Protein AF-A0A959YYT6-F1 (afdb_monomer)

Foldseek 3Di:
DDPPDDDDDAKDKDKDDDDDPDAFDALVNVLVVCVVLLADDPVCSVVVVVVCCVVQQKDFDWDWFDKDWIWMWMAHPNDIDIDIDIDTPDTDHRGIDGDPVNVVVVVVCCVPPVCVPDSNNNSVVSD

pLDDT: mean 93.35, std 5.44, range [60.88, 98.12]

Secondary structure (DSSP, 8-state):
--TT------EEEEE-----PPPPPPHHHHHHHHHHTT-S-TTTHHHHHHHHHHTTSEEEEEE--EEEEEEEEEEETTEEEEEEEEEEES-EEEEEEE-HHHHHHHHHHHHH-TTTS-HHHHHHHT-

Mean predicted aligned error: 5.94 Å

Solvent-accessible surface area (backbone atoms only — not comparable to full-atom values): 7625 Å² total; per-residue (Å²): 140,60,94,91,63,89,78,81,85,69,69,48,78,49,71,64,81,76,91,74,78,82,79,70,40,33,70,69,57,44,47,52,50,30,55,78,58,47,41,73,46,94,84,41,48,63,58,50,58,50,48,41,37,75,71,52,29,30,46,78,44,66,42,80,45,45,81,41,79,38,47,36,37,39,38,46,91,90,46,80,47,79,47,82,47,75,45,79,42,80,59,41,75,63,24,55,41,75,30,74,66,27,49,55,54,49,53,52,42,52,74,77,38,47,76,73,72,29,63,68,54,48,19,61,74,70,109

Structure (mmCIF, N/CA/C/O backbone):
data_AF-A0A959YYT6-F1
#
_entry.id   AF-A0A959YYT6-F1
#
loop_
_atom_site.group_PDB
_atom_site.id
_atom_site.type_symbol
_atom_site.label_atom_id
_atom_site.label_alt_id
_atom_site.label_comp_id
_atom_site.label_asym_id
_atom_site.label_entity_id
_atom_site.label_seq_id
_atom_site.pdbx_PDB_ins_code
_atom_site.Cartn_x
_atom_site.Cartn_y
_atom_site.Cartn_z
_atom_site.occupancy
_atom_site.B_iso_or_equiv
_atom_site.auth_seq_id
_atom_site.auth_comp_id
_atom_site.auth_asym_id
_atom_site.auth_atom_id
_atom_site.pdbx_PDB_model_num
ATOM 1 N N . MET A 1 1 ? -5.627 -18.474 41.343 1.00 60.88 1 MET A N 1
ATOM 2 C CA . MET A 1 1 ? -6.441 -19.311 40.433 1.00 60.88 1 MET A CA 1
ATOM 3 C C . MET A 1 1 ? -5.956 -20.741 40.575 1.00 60.88 1 MET A C 1
ATOM 5 O O . MET A 1 1 ? -4.753 -20.947 40.490 1.00 60.88 1 MET A O 1
ATOM 9 N N . LYS A 1 2 ? -6.841 -21.691 40.887 1.00 76.69 2 LYS A N 1
ATOM 10 C CA . LYS A 1 2 ? -6.506 -23.118 41.006 1.00 76.69 2 LYS A CA 1
ATOM 11 C C . LYS A 1 2 ? -7.230 -23.843 39.876 1.00 76.69 2 LYS A C 1
ATOM 13 O O . LYS A 1 2 ? -8.380 -23.508 39.593 1.00 76.69 2 LYS A O 1
ATOM 18 N N . GLU A 1 3 ? -6.551 -24.769 39.217 1.00 79.19 3 GLU A N 1
ATOM 19 C CA . GLU A 1 3 ? -7.138 -25.558 38.135 1.00 79.19 3 GLU A CA 1
ATOM 20 C C . GLU A 1 3 ? -8.421 -26.255 38.629 1.00 79.19 3 GLU A C 1
ATOM 22 O O . GLU A 1 3 ? -8.457 -26.775 39.746 1.00 79.19 3 GLU A O 1
ATOM 27 N N . GLY A 1 4 ? -9.507 -26.163 37.852 1.00 86.44 4 GLY A N 1
ATOM 28 C CA . GLY A 1 4 ? -10.836 -26.675 38.227 1.00 86.44 4 GLY A CA 1
ATOM 29 C C . GLY A 1 4 ? -11.710 -25.752 39.096 1.00 86.44 4 GLY A C 1
ATOM 30 O O . GLY A 1 4 ? -12.824 -26.133 39.458 1.00 86.44 4 GLY A O 1
ATOM 31 N N . GLY A 1 5 ? -11.259 -24.540 39.436 1.00 87.25 5 GLY A N 1
ATOM 32 C CA . GLY A 1 5 ? -12.083 -23.558 40.152 1.00 87.25 5 GLY A CA 1
ATOM 33 C C . GLY A 1 5 ? -13.228 -22.998 39.295 1.00 87.25 5 GLY A C 1
ATOM 34 O O . GLY A 1 5 ? -13.020 -22.631 38.141 1.00 87.25 5 GLY A O 1
ATOM 35 N N . ARG A 1 6 ? -14.440 -22.890 39.863 1.00 84.19 6 ARG A N 1
ATOM 36 C CA . ARG A 1 6 ? -15.577 -22.224 39.200 1.00 84.19 6 ARG A CA 1
ATOM 37 C C . ARG A 1 6 ? -15.344 -20.715 39.140 1.00 84.19 6 ARG A C 1
ATOM 39 O O . ARG A 1 6 ? -15.007 -20.107 40.153 1.00 84.19 6 ARG A O 1
ATOM 46 N N . LEU A 1 7 ? -15.581 -20.124 37.973 1.00 86.75 7 LEU A N 1
ATOM 47 C CA . LEU A 1 7 ? -15.533 -18.681 37.757 1.00 86.75 7 LEU A CA 1
ATOM 48 C C . LEU A 1 7 ? -16.946 -18.160 37.519 1.00 86.75 7 LEU A C 1
ATOM 50 O O . LEU A 1 7 ? -17.690 -18.718 36.714 1.00 86.75 7 LEU A O 1
ATOM 54 N N . ALA A 1 8 ? -17.306 -17.098 38.233 1.00 86.62 8 ALA A N 1
ATOM 55 C CA . ALA A 1 8 ? -18.514 -16.345 37.941 1.00 86.62 8 ALA A CA 1
ATOM 56 C C . ALA A 1 8 ? -18.224 -15.401 36.771 1.00 86.62 8 ALA A C 1
ATOM 58 O O . ALA A 1 8 ? -17.241 -14.660 36.807 1.00 86.62 8 ALA A O 1
ATOM 59 N N . LEU A 1 9 ? -19.073 -15.438 35.745 1.00 86.38 9 LEU A N 1
ATOM 60 C CA . LEU A 1 9 ? -19.026 -14.460 34.667 1.00 86.38 9 LEU A CA 1
ATOM 61 C C . LEU A 1 9 ? -19.436 -13.096 35.234 1.00 86.38 9 LEU A C 1
ATOM 63 O O . LEU A 1 9 ? -20.543 -12.970 35.753 1.00 86.38 9 LEU A O 1
ATOM 67 N N . GLN A 1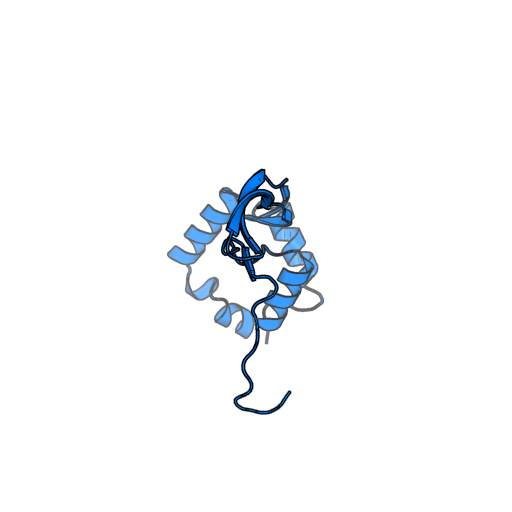 10 ? -18.540 -12.112 35.163 1.00 88.25 10 GLN A N 1
ATOM 68 C CA . GLN A 1 10 ? -18.845 -10.734 35.558 1.0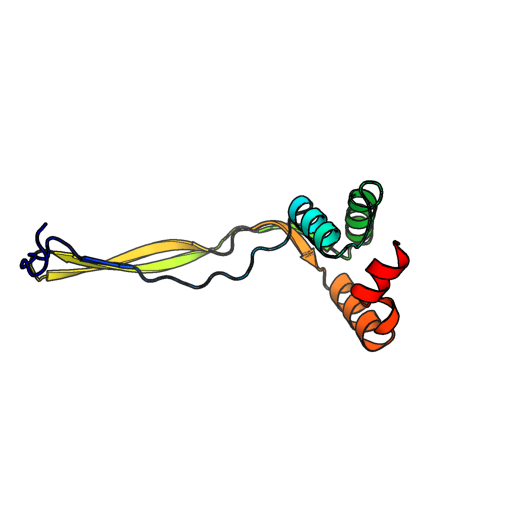0 88.25 10 GLN A CA 1
ATOM 69 C C . GLN A 1 10 ? -19.469 -9.987 34.383 1.00 88.25 10 GLN A C 1
ATOM 71 O O . GLN A 1 10 ? -20.621 -9.575 34.462 1.00 88.25 10 GLN A O 1
ATOM 76 N N . ASP A 1 11 ? -18.747 -9.922 33.270 1.00 89.12 11 ASP A N 1
ATOM 77 C CA . ASP A 1 11 ? -19.197 -9.327 32.021 1.00 89.12 11 ASP A CA 1
ATOM 78 C C . ASP A 1 11 ? -18.762 -10.183 30.824 1.00 89.12 11 ASP A C 1
ATOM 80 O O . ASP A 1 11 ? -17.806 -10.963 30.887 1.00 89.12 11 ASP A O 1
ATOM 84 N N . MET A 1 12 ? -19.489 -10.056 29.718 1.00 93.44 12 MET A N 1
ATOM 85 C CA . MET A 1 12 ? -19.073 -10.585 28.423 1.00 93.44 12 MET A CA 1
ATOM 86 C C . MET A 1 12 ? -19.419 -9.576 27.340 1.00 93.44 12 MET A C 1
ATOM 88 O O . MET A 1 12 ? -20.531 -9.053 27.292 1.00 93.44 12 MET A O 1
ATOM 92 N N . THR A 1 13 ? -18.468 -9.336 26.441 1.00 95.31 13 THR A N 1
ATOM 93 C CA . THR A 1 13 ? -18.668 -8.476 25.276 1.00 95.31 13 THR A CA 1
ATOM 94 C C . THR A 1 13 ? -18.411 -9.272 24.005 1.00 95.31 13 THR A C 1
ATOM 96 O O . THR A 1 13 ? -17.347 -9.870 23.847 1.00 95.31 13 THR A O 1
ATOM 99 N N . ALA A 1 14 ? -19.373 -9.261 23.086 1.00 95.81 14 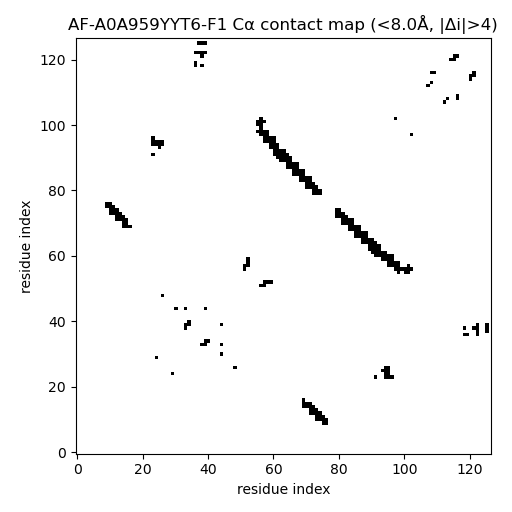ALA A N 1
ATOM 100 C CA . ALA A 1 14 ? -19.211 -9.785 21.737 1.00 95.81 14 ALA A CA 1
ATOM 101 C C . ALA A 1 14 ? -19.262 -8.627 20.737 1.00 95.81 14 ALA A C 1
ATOM 103 O O . ALA A 1 14 ? -20.251 -7.900 20.655 1.00 95.81 14 ALA A O 1
ATOM 104 N N . THR A 1 15 ? -18.183 -8.448 19.980 1.00 96.31 15 THR A N 1
ATOM 105 C CA . THR A 1 15 ? -18.039 -7.370 18.996 1.00 96.31 15 THR A CA 1
ATOM 106 C C . THR A 1 15 ? -18.033 -7.962 17.597 1.00 96.31 15 THR A C 1
ATOM 108 O O . THR A 1 15 ? -17.213 -8.829 17.298 1.00 96.31 15 THR A O 1
ATOM 111 N N . GLU A 1 16 ? -18.917 -7.475 16.732 1.00 96.94 16 GLU A N 1
ATOM 112 C CA . GLU A 1 16 ? -18.869 -7.772 15.303 1.00 96.94 16 GLU A CA 1
ATOM 113 C C . GLU A 1 16 ? -17.573 -7.217 14.700 1.00 96.94 16 GLU A C 1
ATOM 115 O O . GLU A 1 16 ? -17.184 -6.073 14.950 1.00 96.94 16 GLU A O 1
ATOM 120 N N . ARG A 1 17 ? -16.878 -8.046 13.922 1.00 94.88 17 ARG A N 1
ATOM 121 C CA . ARG A 1 17 ? -15.630 -7.690 13.247 1.00 94.88 17 ARG A CA 1
ATOM 122 C C . ARG A 1 17 ? -15.751 -8.020 11.770 1.00 94.88 17 ARG A C 1
ATOM 124 O O . ARG A 1 17 ? -16.369 -9.015 11.403 1.00 94.88 17 ARG A O 1
ATOM 131 N N . PHE A 1 18 ? -15.122 -7.194 10.945 1.00 93.88 18 PHE A N 1
ATOM 132 C CA . PHE A 1 18 ? -15.028 -7.402 9.509 1.00 93.88 18 PHE A CA 1
ATOM 133 C C . PHE A 1 18 ? -13.585 -7.681 9.115 1.00 93.88 18 PHE A C 1
ATOM 135 O O . PHE A 1 18 ? -12.661 -7.038 9.625 1.00 93.88 18 PHE A O 1
ATOM 142 N N . ASP A 1 19 ? -13.409 -8.605 8.175 1.00 92.75 19 ASP A N 1
ATOM 143 C CA . ASP A 1 19 ? -12.113 -8.840 7.558 1.00 92.75 19 ASP A CA 1
ATOM 144 C C . ASP A 1 19 ? -11.662 -7.602 6.790 1.00 92.75 19 ASP A C 1
ATOM 146 O O . ASP A 1 19 ? -12.459 -6.883 6.176 1.00 92.75 19 ASP A O 1
ATOM 150 N N . ARG A 1 20 ? -10.356 -7.348 6.837 1.00 87.50 20 ARG A N 1
ATOM 151 C CA . ARG A 1 20 ? -9.731 -6.228 6.140 1.00 87.50 20 ARG A CA 1
ATOM 152 C C . ARG A 1 20 ? -8.847 -6.779 5.028 1.00 87.50 20 ARG A C 1
ATOM 154 O O . ARG A 1 20 ? -8.071 -7.699 5.290 1.00 87.50 20 ARG A O 1
ATOM 161 N N . PRO A 1 21 ? -8.936 -6.235 3.802 1.00 89.62 21 PRO A N 1
ATOM 162 C CA . PRO A 1 21 ? -8.030 -6.632 2.737 1.00 89.62 21 PRO A CA 1
ATOM 163 C C . PRO A 1 21 ? -6.590 -6.266 3.106 1.00 89.62 21 PRO A C 1
ATOM 165 O O . PRO A 1 21 ? -6.343 -5.401 3.953 1.00 89.62 21 PRO A O 1
ATOM 168 N N . SER A 1 22 ? -5.627 -6.904 2.440 1.00 92.12 22 SER A N 1
ATOM 169 C CA . SER A 1 22 ? -4.226 -6.514 2.573 1.00 92.12 22 SER A CA 1
ATOM 170 C C . SER A 1 22 ? -4.056 -5.028 2.233 1.00 92.12 22 SER A C 1
ATOM 172 O O . SER A 1 22 ? -4.633 -4.553 1.250 1.00 92.12 22 SER A O 1
ATOM 174 N N . PRO A 1 23 ? -3.279 -4.280 3.033 1.00 92.12 23 PRO A N 1
ATOM 175 C CA . PRO A 1 23 ? -3.122 -2.850 2.830 1.00 92.12 23 PRO A CA 1
ATOM 176 C C . PRO A 1 23 ? -2.435 -2.576 1.495 1.00 92.12 23 PRO A C 1
ATOM 178 O O . PRO A 1 23 ? -1.492 -3.274 1.111 1.00 92.12 23 PRO A O 1
ATOM 181 N N . ARG A 1 24 ? -2.852 -1.507 0.814 1.00 95.75 24 ARG A N 1
ATOM 182 C CA . ARG A 1 24 ? -2.155 -1.055 -0.394 1.00 95.75 24 ARG A CA 1
ATOM 183 C C . ARG A 1 24 ? -0.732 -0.606 -0.085 1.00 95.75 24 ARG A C 1
ATOM 185 O O . ARG A 1 24 ? -0.416 -0.160 1.029 1.00 95.75 24 ARG A O 1
ATOM 192 N N . PHE A 1 25 ? 0.113 -0.659 -1.109 1.00 97.50 25 PHE A N 1
ATOM 193 C CA . PHE A 1 25 ? 1.495 -0.225 -1.004 1.00 97.50 25 PHE A CA 1
ATOM 194 C C . PHE A 1 25 ? 1.600 1.294 -0.806 1.00 97.50 25 PHE A C 1
ATOM 196 O O . PHE A 1 25 ? 0.987 2.084 -1.520 1.00 97.50 25 PHE A O 1
ATOM 203 N N . THR A 1 26 ? 2.408 1.711 0.164 1.00 97.00 26 THR A N 1
ATOM 204 C CA . THR A 1 26 ? 3.158 2.974 0.105 1.00 97.00 26 THR A CA 1
ATOM 205 C C . THR A 1 26 ? 4.426 2.770 -0.723 1.00 97.00 26 THR A C 1
ATOM 207 O O . THR A 1 26 ? 4.840 1.629 -0.941 1.00 97.00 26 THR A O 1
ATOM 210 N N . GLU A 1 27 ? 5.101 3.858 -1.098 1.00 95.88 27 GLU A N 1
ATOM 211 C CA . GLU A 1 27 ? 6.429 3.776 -1.723 1.00 95.88 27 GLU A CA 1
ATOM 212 C C . GLU A 1 27 ? 7.390 2.932 -0.870 1.00 95.88 27 GLU A C 1
ATOM 214 O O . GLU A 1 27 ? 7.964 1.978 -1.374 1.00 95.88 27 GLU A O 1
ATOM 219 N N . ALA A 1 28 ? 7.467 3.177 0.443 1.00 95.88 28 ALA A N 1
ATOM 220 C CA . ALA A 1 28 ? 8.343 2.420 1.343 1.00 95.88 28 ALA A CA 1
ATOM 221 C C . ALA A 1 28 ? 8.022 0.914 1.381 1.00 95.88 28 ALA A C 1
ATOM 223 O O . ALA A 1 28 ? 8.926 0.085 1.314 1.00 95.88 28 ALA A O 1
ATOM 224 N N . SER A 1 29 ? 6.740 0.538 1.457 1.00 97.19 29 SER A N 1
ATOM 225 C CA . SER A 1 29 ? 6.364 -0.883 1.440 1.00 97.19 29 SER A CA 1
ATOM 226 C C . SER A 1 29 ? 6.568 -1.535 0.072 1.00 97.19 29 SER A C 1
ATOM 228 O O . SER A 1 29 ? 6.824 -2.733 0.014 1.00 97.19 29 SER A O 1
ATOM 230 N N . LEU A 1 30 ? 6.477 -0.761 -1.017 1.00 97.19 30 LEU A N 1
ATOM 231 C CA . LEU A 1 30 ? 6.780 -1.252 -2.358 1.00 97.19 30 LEU A CA 1
ATOM 232 C C . LEU A 1 30 ? 8.283 -1.476 -2.521 1.00 97.19 30 LEU A C 1
ATOM 234 O O . LEU A 1 30 ? 8.671 -2.524 -3.016 1.00 97.19 30 LEU A O 1
ATOM 238 N N . VAL A 1 31 ? 9.121 -0.550 -2.041 1.00 97.38 31 VAL A N 1
ATOM 239 C CA . VAL A 1 31 ? 10.583 -0.727 -2.001 1.00 97.38 31 VAL A CA 1
ATOM 240 C C . VAL A 1 31 ? 10.946 -1.989 -1.232 1.00 97.38 31 VAL A C 1
ATOM 242 O O . VAL A 1 31 ? 11.659 -2.833 -1.763 1.00 97.38 31 VAL A O 1
ATOM 245 N N . LYS A 1 32 ? 10.384 -2.164 -0.031 1.00 97.00 32 LYS A N 1
ATOM 246 C CA . LYS A 1 32 ? 10.604 -3.378 0.760 1.00 97.00 32 LYS A CA 1
ATOM 247 C C . LYS A 1 32 ? 10.199 -4.636 -0.013 1.00 97.00 32 LYS A C 1
ATOM 249 O O . LYS A 1 32 ? 10.913 -5.630 0.014 1.00 97.00 32 LYS A O 1
ATOM 254 N N . LYS A 1 33 ? 9.069 -4.598 -0.727 1.00 96.25 33 LYS A N 1
ATOM 255 C CA . LYS A 1 33 ? 8.613 -5.753 -1.504 1.00 96.25 33 LYS A CA 1
ATOM 256 C C . LYS A 1 33 ? 9.514 -6.055 -2.704 1.00 96.25 33 LYS A C 1
ATOM 258 O O . LYS A 1 33 ? 9.749 -7.222 -2.990 1.00 96.25 33 LYS A O 1
ATOM 263 N N . LEU A 1 34 ? 10.002 -5.028 -3.394 1.00 95.94 34 LEU A N 1
ATOM 264 C CA . LEU A 1 34 ? 10.956 -5.164 -4.497 1.00 95.94 34 LEU A CA 1
ATOM 265 C C . LEU A 1 34 ? 12.279 -5.772 -4.011 1.00 95.94 34 LEU A C 1
ATOM 267 O O . LEU A 1 34 ? 12.777 -6.709 -4.629 1.00 95.94 34 LEU A O 1
ATOM 271 N N . GLU A 1 35 ? 12.772 -5.319 -2.857 1.00 95.88 35 GLU A N 1
ATOM 272 C CA . GLU A 1 35 ? 13.958 -5.868 -2.193 1.00 95.88 35 GLU A CA 1
ATOM 273 C C . GLU A 1 35 ? 13.779 -7.347 -1.818 1.00 95.88 35 GLU A C 1
ATOM 275 O O . GLU A 1 35 ? 14.623 -8.172 -2.158 1.00 95.88 35 GLU A O 1
ATOM 280 N N . GLU A 1 36 ? 12.651 -7.711 -1.197 1.00 96.00 36 GLU A N 1
ATOM 281 C CA . GLU A 1 36 ? 12.312 -9.107 -0.870 1.00 96.00 36 GLU A CA 1
ATOM 282 C C . GLU A 1 36 ? 12.241 -10.017 -2.108 1.00 96.0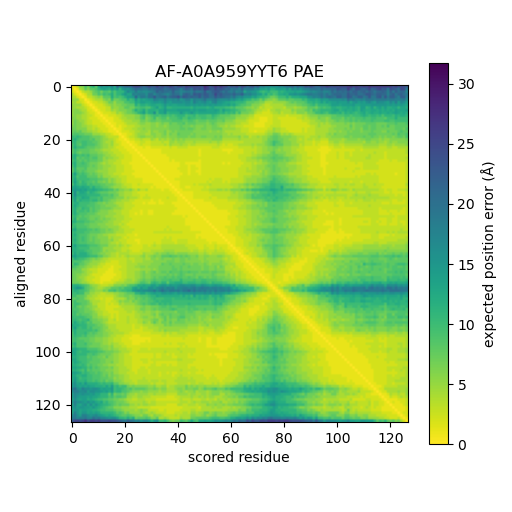0 36 GLU A C 1
ATOM 284 O O . GLU A 1 36 ? 12.488 -11.217 -2.004 1.00 96.00 36 GLU A O 1
ATOM 289 N N . LEU A 1 37 ? 11.872 -9.464 -3.266 1.00 94.62 37 LEU A N 1
ATOM 290 C CA . LEU A 1 37 ? 11.792 -10.188 -4.535 1.00 94.62 37 LEU A CA 1
ATOM 291 C C . LEU A 1 37 ? 13.120 -10.192 -5.311 1.00 94.62 37 LEU A C 1
ATOM 293 O O . LEU A 1 37 ? 13.193 -10.832 -6.355 1.00 94.62 37 LEU A O 1
ATOM 297 N N . GLY A 1 38 ? 14.149 -9.480 -4.839 1.00 94.31 38 GLY A N 1
ATOM 298 C CA . GLY A 1 38 ? 15.427 -9.333 -5.544 1.00 94.31 38 GLY A CA 1
ATOM 299 C C . GLY A 1 38 ? 15.367 -8.439 -6.790 1.00 94.31 38 GLY A C 1
ATOM 300 O O . GLY A 1 38 ? 16.300 -8.445 -7.594 1.00 94.31 38 GLY A O 1
ATOM 301 N N . ILE A 1 39 ? 14.291 -7.666 -6.961 1.00 94.44 39 ILE A N 1
ATOM 302 C CA . ILE A 1 39 ? 14.059 -6.819 -8.135 1.00 94.44 39 ILE A CA 1
ATOM 303 C C . ILE A 1 39 ? 14.501 -5.392 -7.827 1.00 94.44 39 ILE A C 1
ATOM 305 O O . ILE A 1 39 ? 13.895 -4.706 -7.006 1.00 94.44 39 ILE A O 1
ATOM 309 N N . GLY A 1 40 ? 15.511 -4.911 -8.545 1.00 92.94 40 GLY A N 1
ATOM 310 C CA . GLY A 1 40 ? 16.062 -3.573 -8.367 1.00 92.94 40 GLY A CA 1
ATOM 311 C C . GLY A 1 40 ? 17.114 -3.481 -7.259 1.00 92.94 40 GLY A C 1
ATOM 312 O O . GLY A 1 40 ? 17.495 -4.461 -6.622 1.00 92.94 40 GLY A O 1
ATOM 313 N N . ARG A 1 41 ? 17.647 -2.274 -7.068 1.00 95.19 41 ARG A N 1
ATOM 314 C CA . ARG A 1 41 ? 18.800 -1.949 -6.218 1.00 95.19 41 ARG A CA 1
ATOM 315 C C . ARG A 1 41 ? 18.563 -0.599 -5.528 1.00 95.19 41 ARG A C 1
ATOM 317 O O . ARG A 1 41 ? 17.713 0.168 -5.990 1.00 95.19 41 ARG A O 1
ATOM 324 N N . PRO A 1 42 ? 19.337 -0.232 -4.483 1.00 94.88 42 PRO A N 1
ATOM 325 C CA . PRO A 1 42 ? 19.196 1.067 -3.813 1.00 94.88 42 PRO A CA 1
ATOM 326 C C . PRO A 1 42 ? 19.198 2.272 -4.767 1.00 94.88 42 PRO A C 1
ATOM 328 O O . PRO A 1 42 ? 18.511 3.260 -4.520 1.00 94.88 42 PRO A O 1
ATOM 331 N N . SER A 1 43 ? 19.922 2.174 -5.886 1.00 95.44 43 SER A N 1
ATOM 332 C CA . SER A 1 43 ? 19.972 3.194 -6.935 1.00 95.44 43 SER A CA 1
ATOM 333 C C . SER A 1 43 ? 18.754 3.214 -7.868 1.00 95.44 43 SER A C 1
ATOM 335 O O . SER A 1 43 ? 18.531 4.233 -8.518 1.00 95.44 43 SER A O 1
ATOM 337 N N . THR A 1 44 ? 17.963 2.138 -7.958 1.00 95.19 44 THR A N 1
ATOM 338 C CA . THR A 1 44 ? 16.874 1.999 -8.944 1.00 95.19 44 THR A CA 1
ATOM 339 C C . THR A 1 44 ? 15.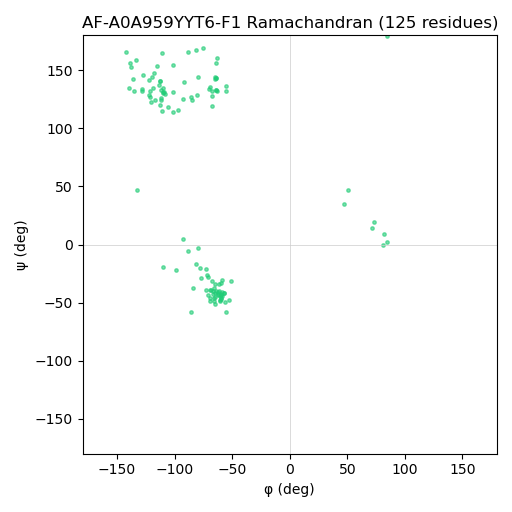473 2.057 -8.341 1.00 95.19 44 THR A C 1
ATOM 341 O O . THR A 1 44 ? 14.539 2.413 -9.055 1.00 95.19 44 THR A O 1
ATOM 344 N N . TYR A 1 45 ? 15.299 1.832 -7.035 1.00 96.75 45 TYR A N 1
ATOM 345 C CA . TYR A 1 45 ? 13.976 1.869 -6.398 1.00 96.75 45 TYR A CA 1
ATOM 346 C C . TYR A 1 45 ? 13.222 3.190 -6.617 1.00 96.75 45 TYR A C 1
ATOM 348 O O . TYR A 1 45 ? 12.125 3.204 -7.180 1.00 96.75 45 TYR A O 1
ATOM 356 N N . ALA A 1 46 ? 13.812 4.317 -6.208 1.00 96.06 46 ALA A N 1
ATOM 357 C CA . ALA A 1 46 ? 13.164 5.620 -6.342 1.00 96.06 46 ALA A CA 1
ATOM 358 C C . ALA A 1 46 ? 12.946 6.027 -7.817 1.00 96.06 46 ALA A C 1
ATOM 360 O O . ALA A 1 46 ? 11.828 6.437 -8.149 1.00 96.06 46 ALA A O 1
ATOM 361 N N . PRO A 1 47 ? 13.929 5.872 -8.733 1.00 97.62 47 PRO A N 1
ATOM 362 C CA . PRO A 1 47 ? 13.713 6.128 -10.158 1.00 97.62 47 PRO A CA 1
ATOM 363 C C . PRO A 1 47 ? 12.605 5.281 -10.791 1.00 97.62 47 PRO A C 1
ATOM 365 O O . PRO A 1 47 ? 11.811 5.817 -11.568 1.00 97.62 47 PRO A O 1
ATOM 368 N N . THR A 1 48 ? 12.499 3.994 -10.448 1.00 97.00 48 THR A N 1
ATOM 369 C CA . THR A 1 48 ? 11.460 3.100 -10.984 1.00 97.00 48 THR A CA 1
ATOM 370 C C . THR A 1 48 ? 10.071 3.543 -10.539 1.00 97.00 48 THR A C 1
ATOM 372 O O . THR A 1 48 ? 9.198 3.768 -11.381 1.00 97.00 48 THR A O 1
ATOM 375 N N . ILE A 1 49 ? 9.876 3.764 -9.233 1.00 97.12 49 ILE A N 1
ATOM 376 C CA . ILE A 1 49 ? 8.592 4.217 -8.674 1.00 97.12 49 ILE A CA 1
ATOM 377 C C . ILE A 1 49 ? 8.216 5.599 -9.240 1.00 97.12 49 ILE A C 1
ATOM 379 O O . ILE A 1 49 ? 7.063 5.836 -9.604 1.00 97.12 49 ILE A O 1
ATOM 383 N N . SER A 1 50 ? 9.181 6.511 -9.372 1.00 97.25 50 SER A N 1
ATOM 384 C CA . SER A 1 50 ? 8.951 7.828 -9.979 1.00 97.25 50 SER A CA 1
ATOM 385 C C . SER A 1 50 ? 8.558 7.720 -11.455 1.00 97.25 50 SER A C 1
ATOM 387 O O . SER A 1 50 ? 7.644 8.406 -11.910 1.00 97.25 50 SER A O 1
ATOM 389 N N . THR A 1 51 ? 9.183 6.812 -12.208 1.00 97.56 51 THR A N 1
ATOM 390 C CA . THR A 1 51 ? 8.892 6.621 -13.635 1.00 97.56 51 THR A CA 1
ATOM 391 C C . THR A 1 51 ? 7.478 6.096 -13.861 1.00 97.56 51 THR A C 1
ATOM 393 O O . THR A 1 51 ? 6.766 6.640 -14.708 1.00 97.56 51 THR A O 1
ATOM 396 N N . VAL A 1 52 ? 7.039 5.083 -13.104 1.00 97.25 52 VAL A N 1
ATOM 397 C CA . VAL A 1 52 ? 5.677 4.534 -13.256 1.00 97.25 52 VAL A CA 1
ATOM 398 C C . VAL A 1 52 ? 4.598 5.527 -12.814 1.00 97.25 52 VAL A C 1
ATOM 400 O O . VAL A 1 52 ? 3.530 5.565 -13.424 1.00 97.25 52 VAL A O 1
ATOM 403 N N . GLN A 1 53 ? 4.898 6.389 -11.835 1.00 97.50 53 GLN A N 1
ATOM 404 C CA . GLN A 1 53 ? 4.022 7.502 -11.460 1.00 97.50 53 GLN A CA 1
ATOM 405 C C . GLN A 1 53 ? 3.974 8.581 -12.549 1.00 97.50 53 GLN A C 1
ATOM 407 O O . GLN A 1 53 ? 2.897 8.976 -12.988 1.00 97.50 53 GLN A O 1
ATOM 412 N N . LYS A 1 54 ? 5.134 9.022 -13.054 1.00 97.81 54 LYS A N 1
ATOM 413 C CA . LYS A 1 54 ? 5.234 10.054 -14.101 1.00 97.81 54 LYS A CA 1
ATOM 414 C C . LYS A 1 54 ? 4.559 9.637 -15.409 1.00 97.81 54 LYS A C 1
ATOM 416 O O . LYS A 1 54 ? 4.018 10.487 -16.109 1.00 97.81 54 LYS A O 1
ATOM 421 N N . ARG A 1 55 ? 4.596 8.346 -15.749 1.00 97.19 55 ARG A N 1
ATOM 422 C CA . ARG A 1 55 ? 3.909 7.785 -16.925 1.00 97.19 55 ARG A CA 1
ATOM 423 C C . ARG A 1 55 ? 2.413 7.546 -16.704 1.00 97.19 55 ARG A C 1
ATOM 425 O O . ARG A 1 55 ? 1.734 7.140 -17.638 1.00 97.19 55 ARG A O 1
ATOM 432 N N . GLY A 1 56 ? 1.903 7.794 -15.498 1.00 97.12 56 GLY A N 1
ATOM 433 C CA . GLY A 1 56 ? 0.486 7.656 -15.183 1.00 97.12 56 GLY A CA 1
ATOM 434 C C . GLY A 1 56 ? 0.004 6.212 -15.073 1.00 97.12 56 GLY A C 1
ATOM 435 O O . GLY A 1 56 ? -1.196 5.989 -15.161 1.00 97.12 56 GLY A O 1
ATOM 436 N N . TYR A 1 57 ? 0.893 5.230 -14.877 1.00 97.94 57 TYR A N 1
ATOM 437 C CA . TYR A 1 57 ? 0.489 3.838 -14.620 1.00 97.94 57 TYR A CA 1
ATOM 438 C C . TYR A 1 57 ? 0.014 3.633 -13.182 1.00 97.94 57 TYR A C 1
ATOM 440 O O . TYR A 1 57 ? -0.812 2.766 -12.903 1.00 97.94 57 TYR A O 1
ATOM 448 N N . VAL A 1 58 ? 0.542 4.443 -12.265 1.00 98.12 58 VAL A N 1
ATOM 449 C CA . VAL A 1 58 ? 0.202 4.423 -10.845 1.00 98.12 58 VAL A CA 1
ATOM 450 C C . VAL A 1 58 ? 0.037 5.856 -10.359 1.00 98.12 58 VAL A C 1
ATOM 452 O O . VAL A 1 58 ? 0.798 6.738 -10.750 1.00 98.12 58 VAL A O 1
ATOM 455 N N . VAL A 1 59 ? -0.925 6.087 -9.474 1.00 97.44 59 VAL A N 1
ATOM 456 C CA . VAL A 1 59 ? -1.127 7.368 -8.789 1.00 97.44 59 VAL A CA 1
ATOM 457 C C . VAL A 1 59 ? -0.969 7.199 -7.285 1.00 97.44 59 VAL A C 1
ATOM 459 O O . VAL A 1 59 ? -1.287 6.145 -6.729 1.00 97.44 59 VAL A O 1
ATOM 462 N N . LYS A 1 60 ? -0.467 8.242 -6.618 1.00 97.19 60 LYS A N 1
ATOM 463 C CA . LYS A 1 60 ? -0.401 8.312 -5.158 1.00 97.19 60 LYS A CA 1
ATOM 464 C C . LYS A 1 60 ? -1.530 9.187 -4.644 1.00 97.19 60 LYS A C 1
ATOM 466 O O . LYS A 1 60 ? -1.531 10.394 -4.866 1.00 97.19 60 LYS A O 1
ATOM 471 N N . GLU A 1 61 ? -2.461 8.580 -3.923 1.00 95.88 61 GLU A N 1
ATOM 472 C CA . GLU A 1 61 ? -3.676 9.253 -3.470 1.00 95.88 61 GLU A CA 1
ATOM 473 C C . GLU A 1 61 ? -3.957 8.968 -1.996 1.00 95.88 61 GLU A C 1
ATOM 475 O O . GLU A 1 61 ? -3.493 7.982 -1.412 1.00 95.88 61 GLU A O 1
ATOM 480 N N . SER A 1 62 ? -4.747 9.853 -1.397 1.00 95.56 62 SER A N 1
ATOM 481 C CA . SER A 1 62 ? -5.441 9.587 -0.145 1.00 95.56 62 SER A CA 1
ATOM 482 C C . SER A 1 62 ? -6.929 9.471 -0.456 1.00 95.56 62 SER A C 1
ATOM 484 O O . SER A 1 62 ? -7.476 10.329 -1.145 1.00 95.56 62 SER A O 1
ATOM 486 N N . ARG A 1 63 ? -7.573 8.416 0.033 1.00 94.44 63 ARG A N 1
ATOM 487 C CA . ARG A 1 63 ? -9.011 8.189 -0.092 1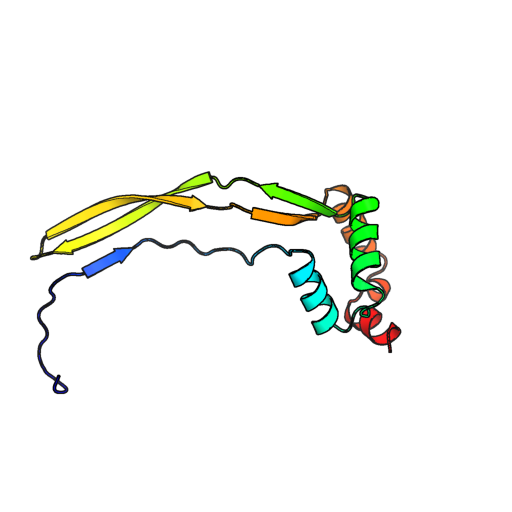.00 94.44 63 ARG A CA 1
ATOM 488 C C . ARG A 1 63 ? -9.609 8.184 1.301 1.00 94.44 63 ARG A C 1
ATOM 490 O O . ARG A 1 63 ? -9.154 7.439 2.168 1.00 94.44 63 ARG A O 1
ATOM 497 N N . GLU A 1 64 ? -10.597 9.041 1.511 1.00 94.19 64 GLU A N 1
ATOM 498 C CA . GLU A 1 64 ? -11.343 9.069 2.762 1.00 94.19 64 GLU A CA 1
ATOM 499 C C . GLU A 1 64 ? -12.119 7.765 2.932 1.00 94.19 64 GLU A C 1
ATOM 501 O O . GLU A 1 64 ? -12.618 7.177 1.969 1.00 94.19 64 GLU A O 1
ATOM 506 N N . GLY A 1 65 ? -12.185 7.301 4.175 1.00 92.38 65 GLY A N 1
ATOM 507 C CA . GLY A 1 65 ? -13.005 6.150 4.512 1.00 92.38 65 GLY A CA 1
ATOM 508 C C . GLY A 1 65 ? -14.483 6.513 4.548 1.00 92.38 65 GLY A C 1
ATOM 509 O O . GLY A 1 65 ? -14.873 7.681 4.531 1.00 92.38 65 GLY A O 1
ATOM 510 N N . THR A 1 66 ? -15.313 5.483 4.618 1.00 93.62 66 THR A N 1
ATOM 511 C CA . THR A 1 66 ? -16.752 5.625 4.819 1.00 93.62 66 THR A CA 1
ATOM 512 C C . THR A 1 66 ? -17.135 5.063 6.184 1.00 93.62 66 THR A C 1
ATOM 514 O O . THR A 1 66 ? -16.585 4.037 6.603 1.00 93.62 66 THR A O 1
ATOM 517 N N . PRO A 1 67 ? -18.062 5.714 6.906 1.00 95.69 67 PRO A N 1
ATOM 518 C CA . PRO A 1 67 ? -18.568 5.177 8.157 1.00 95.69 67 PRO A CA 1
ATOM 519 C C . PRO A 1 67 ? -19.317 3.868 7.896 1.00 95.69 67 PRO A C 1
ATOM 521 O O . PRO A 1 67 ? -20.162 3.781 7.003 1.00 95.69 67 PRO A O 1
ATOM 524 N N . ARG A 1 68 ? -19.022 2.853 8.703 1.00 95.62 68 ARG A N 1
ATOM 525 C CA . ARG A 1 68 ? -19.686 1.553 8.691 1.00 95.62 68 ARG A CA 1
ATOM 526 C C . ARG A 1 68 ? -20.149 1.209 10.097 1.00 95.62 68 ARG A C 1
ATOM 528 O O . ARG A 1 68 ? -19.389 1.323 11.054 1.00 95.62 68 ARG A O 1
ATOM 535 N N . ASN A 1 69 ? -21.389 0.752 10.206 1.00 97.12 69 ASN A N 1
ATOM 536 C CA . ASN A 1 69 ? -21.936 0.301 11.477 1.00 97.12 69 ASN A CA 1
ATOM 537 C C . ASN A 1 69 ? -21.473 -1.122 11.803 1.00 97.12 69 ASN A C 1
ATOM 539 O O . ASN A 1 69 ? -21.376 -1.963 10.906 1.00 97.12 69 ASN A O 1
ATOM 543 N N . TYR A 1 70 ? -21.242 -1.380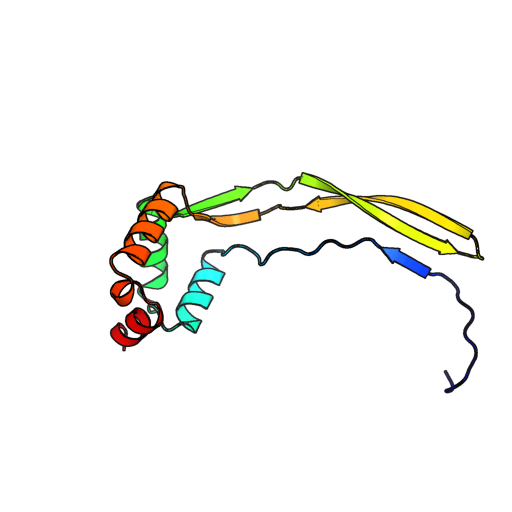 13.087 1.00 96.19 70 TYR A N 1
ATOM 544 C CA . TYR A 1 70 ? -20.986 -2.707 13.635 1.00 96.19 70 TYR A CA 1
ATOM 545 C C . TYR A 1 70 ? -21.745 -2.896 14.950 1.00 96.19 70 TYR A C 1
ATOM 547 O O . TYR A 1 70 ? -22.056 -1.935 15.665 1.00 96.19 70 TYR A O 1
ATOM 555 N N . ARG A 1 71 ? -22.068 -4.148 15.268 1.00 96.69 71 ARG A N 1
ATOM 556 C CA . ARG A 1 71 ? -22.809 -4.498 16.484 1.00 96.69 71 ARG A CA 1
ATOM 557 C C . ARG A 1 71 ? -21.883 -4.817 17.650 1.00 96.69 71 ARG A C 1
ATOM 559 O O . ARG A 1 71 ? -20.895 -5.539 17.504 1.00 96.69 71 ARG A O 1
ATOM 566 N N . VAL A 1 72 ? -22.269 -4.352 18.832 1.00 96.69 72 VAL A N 1
ATOM 567 C CA . VAL A 1 72 ? -21.675 -4.759 20.107 1.00 96.69 72 VAL A CA 1
ATOM 568 C C . VAL A 1 72 ? -22.776 -5.327 20.992 1.00 96.69 72 VAL A C 1
ATOM 570 O O . VAL A 1 72 ? -23.839 -4.728 21.144 1.00 96.69 72 VAL A O 1
ATOM 573 N N . LEU A 1 73 ? -22.551 -6.517 21.536 1.00 96.00 73 LEU A N 1
ATOM 574 C CA . LEU A 1 73 ? -23.438 -7.157 22.497 1.00 96.00 73 LEU A CA 1
ATOM 575 C C . LEU A 1 73 ? -22.733 -7.196 23.847 1.00 96.00 73 LEU A C 1
ATOM 577 O O . LEU A 1 73 ? -21.640 -7.751 23.951 1.00 96.00 73 LEU A O 1
ATOM 581 N N . HIS A 1 74 ? -23.374 -6.640 24.866 1.00 95.12 74 HIS A N 1
ATOM 582 C CA . HIS A 1 74 ? -22.926 -6.696 26.250 1.00 95.12 74 HIS A CA 1
ATOM 583 C C . HIS A 1 74 ? -23.846 -7.620 27.035 1.00 95.12 74 HIS A C 1
ATOM 585 O O . HIS A 1 74 ? -25.066 -7.470 26.984 1.00 95.12 74 HIS A O 1
ATOM 591 N N . LEU A 1 75 ? -23.266 -8.558 27.769 1.00 92.75 75 LEU A N 1
ATOM 592 C CA . LEU A 1 75 ? -23.962 -9.382 28.742 1.00 92.75 75 LEU A CA 1
ATOM 593 C C . LEU A 1 75 ? -23.474 -8.978 30.132 1.00 92.75 75 LEU A C 1
ATOM 595 O O . LEU A 1 75 ? -22.304 -9.173 30.458 1.00 92.75 75 LEU A O 1
ATOM 599 N N . ASP A 1 76 ? -24.390 -8.434 30.929 1.00 88.19 76 ASP A N 1
ATOM 600 C CA . ASP A 1 76 ? -24.171 -8.060 32.326 1.00 88.19 76 ASP A CA 1
ATOM 601 C C . ASP A 1 76 ? -25.368 -8.537 33.157 1.00 88.19 76 ASP A C 1
ATOM 603 O O . ASP A 1 76 ? -26.522 -8.382 32.747 1.00 88.19 76 ASP A O 1
ATOM 607 N N . GLN A 1 77 ? -25.099 -9.190 34.288 1.00 82.69 77 GLN A N 1
ATOM 608 C CA . GLN A 1 77 ? -26.113 -9.746 35.200 1.00 82.69 77 GLN A CA 1
ATOM 609 C C . GLN A 1 77 ? -27.230 -10.568 34.514 1.00 82.69 77 GLN A C 1
ATOM 611 O O . GLN A 1 77 ? -28.387 -10.549 34.930 1.00 82.69 77 GLN A O 1
ATOM 616 N N . GLY A 1 78 ? -26.897 -11.304 33.448 1.00 82.06 78 GLY A N 1
ATOM 617 C CA . GLY A 1 78 ? -27.850 -12.148 32.713 1.00 82.06 78 GLY A CA 1
ATOM 618 C C . GLY A 1 78 ? -28.737 -11.406 31.704 1.00 82.06 78 GLY A C 1
ATOM 619 O O . GLY A 1 78 ? -29.528 -12.049 31.016 1.00 82.06 78 GLY A O 1
ATOM 620 N N . ALA A 1 79 ? -28.593 -10.085 31.568 1.00 89.00 79 ALA A N 1
ATOM 621 C CA . ALA A 1 79 ? -29.285 -9.287 30.563 1.00 89.00 79 ALA A CA 1
ATOM 622 C C . ALA A 1 79 ? -28.356 -8.969 29.383 1.00 89.00 79 ALA A C 1
ATOM 624 O O . ALA A 1 79 ? -27.237 -8.491 29.567 1.00 89.00 79 ALA A O 1
ATOM 625 N N . VAL A 1 80 ? -28.840 -9.200 28.160 1.00 92.44 80 VAL A N 1
ATOM 626 C CA . VAL A 1 80 ? -28.125 -8.829 26.932 1.00 92.44 80 VAL A CA 1
ATOM 627 C C . VAL A 1 80 ? -28.570 -7.441 26.484 1.00 92.44 80 VAL A C 1
ATOM 629 O O . VAL A 1 80 ? -29.758 -7.204 26.257 1.00 92.44 80 VAL A O 1
ATOM 632 N N . ARG A 1 81 ? -27.613 -6.531 26.309 1.00 94.31 81 ARG A N 1
ATOM 633 C CA . ARG A 1 81 ? -27.802 -5.220 25.680 1.00 94.31 81 ARG A CA 1
ATOM 634 C C . ARG A 1 81 ? -27.091 -5.208 24.335 1.00 94.31 81 ARG A C 1
ATOM 636 O O . ARG A 1 81 ? -25.955 -5.657 24.234 1.00 94.31 81 ARG A O 1
ATOM 643 N N . ALA A 1 82 ? -27.766 -4.699 23.311 1.00 94.31 82 ALA A N 1
ATOM 644 C CA . ALA A 1 82 ? -27.192 -4.519 21.986 1.00 94.31 82 ALA A CA 1
ATOM 645 C C . ALA A 1 82 ? -26.977 -3.031 21.712 1.00 94.31 82 ALA A C 1
ATOM 647 O O . ALA A 1 82 ? -27.895 -2.230 21.880 1.00 94.31 82 ALA A O 1
ATOM 648 N N . GLU A 1 83 ? -25.785 -2.692 21.248 1.00 95.69 83 GLU A N 1
ATOM 649 C CA . GLU A 1 83 ? -25.405 -1.362 20.796 1.00 95.69 83 GLU A CA 1
ATOM 650 C C . GLU A 1 83 ? -24.993 -1.425 19.322 1.00 95.69 83 GLU A C 1
ATOM 652 O O . GLU A 1 83 ? -24.419 -2.413 18.852 1.00 95.69 83 GLU A O 1
ATOM 657 N N . THR A 1 84 ? -25.320 -0.368 18.578 1.00 96.56 84 THR A N 1
ATOM 658 C CA . THR A 1 84 ? -24.774 -0.139 17.239 1.00 96.56 84 THR A CA 1
ATOM 659 C C . THR A 1 84 ? -23.760 0.983 17.337 1.00 96.56 84 THR A C 1
ATOM 661 O O . THR A 1 84 ? -24.119 2.106 17.682 1.00 96.56 84 THR A O 1
ATOM 664 N N . ALA A 1 85 ? -22.513 0.669 17.014 1.00 95.12 85 ALA A N 1
ATOM 665 C CA . ALA A 1 85 ? -21.422 1.626 16.948 1.00 95.12 85 ALA A CA 1
ATOM 666 C C . ALA A 1 85 ? -20.994 1.824 15.488 1.00 95.12 85 ALA A C 1
ATOM 668 O O . ALA A 1 85 ? -21.353 1.039 14.607 1.00 95.12 85 ALA A O 1
ATOM 669 N N . THR A 1 86 ? -20.228 2.879 15.219 1.00 95.50 86 THR A N 1
ATOM 670 C CA . THR A 1 86 ? -19.717 3.195 13.880 1.00 95.50 86 THR A CA 1
ATOM 671 C C . THR A 1 86 ? -18.194 3.171 13.890 1.00 95.50 86 THR A C 1
ATOM 673 O O . THR A 1 86 ? -17.563 3.747 14.774 1.00 95.50 86 THR A O 1
ATOM 676 N N . GLU A 1 87 ? -17.591 2.532 12.891 1.00 93.50 87 GLU A N 1
ATOM 677 C CA . GLU A 1 87 ? -16.162 2.633 12.594 1.00 93.50 87 GLU A CA 1
ATOM 678 C C . GLU A 1 87 ? -15.942 3.284 11.225 1.00 93.50 87 GLU A C 1
ATOM 680 O O . GLU A 1 87 ? -16.794 3.207 10.343 1.00 93.50 87 GLU A O 1
ATOM 685 N N . ASN A 1 88 ? -14.791 3.928 11.027 1.00 92.62 88 ASN A N 1
ATOM 686 C CA . ASN A 1 88 ? -14.395 4.396 9.701 1.00 92.62 88 ASN A CA 1
ATOM 687 C C . ASN A 1 88 ? -13.697 3.259 8.943 1.00 92.62 88 ASN A C 1
ATOM 689 O O . ASN A 1 88 ? -12.700 2.717 9.428 1.00 92.62 88 ASN A O 1
ATOM 693 N N . HIS A 1 89 ? -14.193 2.910 7.757 1.00 91.25 89 HIS A N 1
ATOM 694 C CA . HIS A 1 89 ? -13.690 1.796 6.957 1.00 91.25 89 HIS A CA 1
ATOM 695 C C . HIS A 1 89 ? -13.240 2.245 5.560 1.00 91.25 89 HIS A C 1
ATOM 697 O O . HIS A 1 89 ? -13.889 3.059 4.906 1.00 91.25 89 HIS A O 1
ATOM 703 N N . GLY A 1 90 ? -12.139 1.665 5.072 1.00 90.25 90 GLY A N 1
ATOM 704 C CA . GLY A 1 90 ? -11.636 1.892 3.713 1.00 90.25 90 GLY A CA 1
ATOM 705 C C . GLY A 1 90 ? -10.810 3.167 3.524 1.00 90.25 90 GLY A C 1
ATOM 706 O O . GLY A 1 90 ? -10.491 3.506 2.389 1.00 90.25 90 GLY A O 1
ATOM 707 N N . ALA A 1 91 ? -10.451 3.863 4.607 1.00 93.12 91 ALA A N 1
ATOM 708 C CA . ALA A 1 91 ? -9.564 5.019 4.537 1.00 93.12 91 ALA A CA 1
ATOM 709 C C . ALA A 1 91 ? -8.144 4.593 4.140 1.00 93.12 91 ALA A C 1
ATOM 711 O O . ALA A 1 91 ? -7.539 3.736 4.786 1.00 93.12 91 ALA A O 1
ATOM 712 N N . GLU A 1 92 ? -7.590 5.238 3.119 1.00 94.81 92 GLU A N 1
ATOM 713 C CA . GLU A 1 92 ? -6.235 5.005 2.624 1.00 94.81 92 GLU A CA 1
ATOM 714 C C . GLU A 1 92 ? -5.492 6.336 2.546 1.00 94.81 92 GLU A C 1
ATOM 716 O O . GLU A 1 92 ? -6.004 7.311 2.006 1.00 94.81 92 GLU A O 1
ATOM 721 N N . LYS A 1 93 ? -4.266 6.407 3.065 1.00 94.38 93 LYS A N 1
ATOM 722 C CA . LYS A 1 93 ? -3.477 7.649 3.078 1.00 94.38 93 LYS A CA 1
ATOM 723 C C . LYS A 1 93 ? -2.172 7.462 2.321 1.00 94.38 93 LYS A C 1
ATOM 725 O O . LYS A 1 93 ? -1.365 6.617 2.708 1.00 94.38 93 LYS A O 1
ATOM 730 N N . GLN A 1 94 ? -1.947 8.289 1.295 1.00 94.75 94 GLN A N 1
ATOM 731 C CA . GLN A 1 94 ? -0.716 8.294 0.490 1.00 94.75 94 GLN A CA 1
ATOM 732 C C . GLN A 1 94 ? -0.336 6.895 -0.027 1.00 94.75 94 GLN A C 1
ATOM 734 O O . GLN A 1 94 ? 0.809 6.450 0.097 1.00 94.75 94 GLN A O 1
ATOM 739 N N . LYS A 1 95 ? -1.324 6.185 -0.576 1.00 97.06 95 LYS A N 1
ATOM 740 C CA . LYS A 1 95 ? -1.158 4.842 -1.138 1.00 97.06 95 LYS A CA 1
ATOM 741 C C . LYS A 1 95 ? -1.076 4.886 -2.654 1.00 97.06 95 LYS A C 1
ATOM 743 O O . LYS A 1 95 ? -1.601 5.801 -3.281 1.00 97.06 95 LYS A O 1
ATOM 748 N N . LEU A 1 96 ? -0.429 3.873 -3.216 1.00 97.56 96 LEU A N 1
ATOM 749 C CA . LEU A 1 96 ? -0.293 3.664 -4.648 1.00 97.56 96 LEU A CA 1
ATOM 750 C C . LEU A 1 96 ? -1.512 2.900 -5.185 1.00 97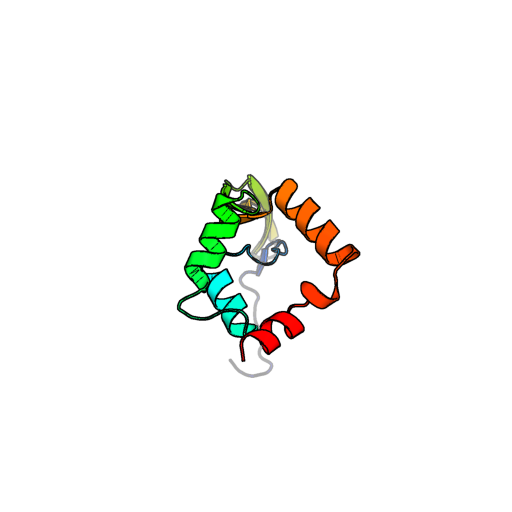.56 96 LEU A C 1
ATOM 752 O O . LEU A 1 96 ? -1.857 1.822 -4.688 1.00 97.56 96 LEU A O 1
ATOM 756 N N . PHE A 1 97 ? -2.149 3.458 -6.211 1.00 97.44 97 PHE A N 1
ATOM 757 C CA . PHE A 1 97 ? -3.268 2.854 -6.928 1.00 97.44 97 PHE A CA 1
ATOM 758 C C . PHE A 1 97 ? -2.907 2.712 -8.408 1.00 97.44 97 PHE A C 1
ATOM 760 O O . PHE A 1 97 ? -2.424 3.684 -8.993 1.00 97.44 97 PHE A O 1
ATOM 767 N N . PRO A 1 98 ? -3.127 1.539 -9.027 1.00 97.75 98 PRO A N 1
ATOM 768 C CA . PRO A 1 98 ? -3.005 1.425 -10.471 1.00 97.75 98 PRO A CA 1
ATOM 769 C C . PRO A 1 98 ? -4.085 2.280 -11.141 1.00 97.75 98 PRO A C 1
ATOM 771 O O . PRO A 1 98 ? -5.201 2.395 -10.629 1.00 97.75 98 PRO A O 1
ATOM 774 N N . THR A 1 99 ? -3.742 2.885 -12.270 1.00 98.12 99 THR A N 1
ATOM 775 C CA . THR A 1 99 ? -4.716 3.548 -13.142 1.00 98.12 99 THR A CA 1
ATOM 776 C C . THR A 1 99 ? -5.289 2.553 -14.143 1.00 98.12 99 THR A C 1
ATOM 778 O O . THR A 1 99 ? -4.709 1.489 -14.364 1.00 98.12 99 THR A O 1
ATOM 781 N N . ASP A 1 100 ? -6.381 2.921 -14.810 1.00 97.50 100 ASP A N 1
ATOM 782 C CA . ASP A 1 100 ? -6.976 2.090 -15.862 1.00 97.50 100 ASP A CA 1
ATOM 783 C C . ASP A 1 100 ? -5.970 1.788 -16.982 1.00 97.50 100 ASP A C 1
ATOM 785 O O . ASP A 1 100 ? -5.836 0.647 -17.412 1.00 97.50 100 ASP A O 1
ATOM 789 N N . ILE A 1 101 ? -5.178 2.786 -17.391 1.00 96.56 101 ILE A N 1
ATOM 790 C CA . ILE A 1 101 ? -4.110 2.604 -18.386 1.00 96.56 101 ILE A CA 1
ATOM 791 C C . ILE A 1 101 ? -3.022 1.667 -17.849 1.00 96.56 101 ILE A C 1
ATOM 793 O O . ILE A 1 101 ? -2.538 0.810 -18.585 1.00 96.56 101 ILE A O 1
ATOM 797 N N . GLY A 1 102 ? -2.635 1.811 -16.577 1.00 97.38 102 GLY A N 1
ATOM 798 C CA . GLY A 1 102 ? -1.667 0.922 -15.935 1.00 97.38 102 GLY A CA 1
ATOM 799 C C . GLY A 1 102 ? -2.120 -0.534 -15.931 1.00 97.38 102 GLY A C 1
ATOM 800 O O . GLY A 1 102 ? -1.320 -1.411 -16.252 1.00 97.38 102 GLY A O 1
ATOM 801 N N . MET A 1 103 ? -3.397 -0.783 -15.634 1.00 97.56 103 MET A N 1
ATOM 802 C CA . MET A 1 103 ? -3.977 -2.128 -15.667 1.00 97.56 103 MET A CA 1
ATOM 803 C C . MET A 1 103 ? -4.007 -2.687 -17.090 1.00 97.56 103 MET A C 1
ATOM 805 O O . MET A 1 103 ? -3.478 -3.767 -17.315 1.00 97.56 103 MET A O 1
ATOM 809 N N . VAL A 1 104 ? -4.500 -1.923 -18.069 1.00 97.44 104 VAL A N 1
ATOM 810 C CA . VAL A 1 104 ? -4.564 -2.374 -19.472 1.00 97.44 104 VAL A CA 1
ATOM 811 C C . VAL A 1 104 ? -3.178 -2.707 -20.032 1.00 97.44 104 VAL A C 1
ATOM 813 O O . VAL A 1 104 ? -3.007 -3.724 -20.701 1.00 97.44 104 VAL A O 1
ATOM 816 N N . VAL A 1 105 ? -2.171 -1.874 -19.753 1.00 96.38 105 VAL A N 1
ATOM 817 C CA . VAL A 1 105 ? -0.793 -2.140 -20.194 1.00 96.38 105 VAL A CA 1
ATOM 818 C C . VAL A 1 105 ? -0.219 -3.369 -19.493 1.00 96.38 105 VAL A C 1
ATOM 820 O O . VAL A 1 105 ? 0.428 -4.183 -20.146 1.00 96.38 105 VAL A O 1
ATOM 823 N N . ASN A 1 106 ? -0.454 -3.520 -18.187 1.00 96.25 106 ASN A N 1
ATOM 824 C CA . ASN A 1 106 ? -0.011 -4.697 -17.446 1.00 96.25 106 ASN A CA 1
ATOM 825 C C . ASN A 1 106 ? -0.636 -5.981 -18.006 1.00 96.25 106 ASN A C 1
ATOM 827 O O . ASN A 1 106 ? 0.090 -6.933 -18.281 1.00 96.25 106 ASN A O 1
ATOM 831 N N . ASP A 1 107 ? -1.949 -5.988 -18.222 1.00 96.31 107 ASP A N 1
ATOM 832 C CA . ASP A 1 107 ? -2.679 -7.156 -18.717 1.00 96.31 107 ASP A CA 1
ATOM 833 C C . ASP A 1 107 ? -2.187 -7.555 -20.115 1.00 96.31 107 ASP A C 1
ATOM 835 O O . ASP A 1 107 ? -1.865 -8.720 -20.344 1.00 96.31 107 ASP A O 1
ATOM 839 N N . PHE A 1 108 ? -1.986 -6.576 -21.007 1.00 97.06 108 PHE A N 1
ATOM 840 C CA . PHE A 1 108 ? -1.401 -6.802 -22.332 1.00 97.06 108 PHE A CA 1
ATOM 841 C C . PHE A 1 108 ? 0.004 -7.427 -22.261 1.00 97.06 108 PHE A C 1
ATOM 843 O O . PHE A 1 108 ? 0.323 -8.351 -23.013 1.00 97.06 108 PHE A O 1
ATOM 850 N N . LEU A 1 109 ? 0.866 -6.934 -21.364 1.00 95.94 109 LEU A N 1
ATOM 851 C CA . LEU A 1 109 ? 2.226 -7.459 -21.221 1.00 95.94 109 LEU A CA 1
ATOM 852 C C . LEU A 1 109 ? 2.247 -8.872 -20.631 1.00 95.94 109 LEU A C 1
ATOM 854 O O . LEU A 1 109 ? 3.036 -9.700 -21.083 1.00 95.94 109 LEU A O 1
ATOM 858 N N . VAL A 1 110 ? 1.387 -9.156 -19.653 1.00 95.19 110 VAL A N 1
ATOM 859 C CA . VAL A 1 110 ? 1.267 -10.492 -19.051 1.00 95.19 110 VAL A CA 1
ATOM 860 C C . VAL A 1 110 ? 0.726 -11.499 -20.065 1.00 95.19 110 VAL A C 1
ATOM 862 O O . VAL A 1 110 ? 1.221 -12.624 -20.123 1.00 95.19 110 VAL A O 1
ATOM 865 N N . GLU A 1 111 ? -0.243 -11.101 -20.889 1.00 95.94 111 GLU A N 1
ATOM 866 C CA . GLU A 1 111 ? -0.846 -11.979 -21.893 1.00 95.94 111 GLU A CA 1
ATOM 867 C C . GLU A 1 111 ? 0.123 -12.318 -23.035 1.00 95.94 111 GLU A C 1
ATOM 869 O O . GLU A 1 111 ? 0.252 -13.482 -23.419 1.00 95.94 111 GLU A O 1
ATOM 874 N N . HIS A 1 112 ? 0.834 -11.323 -23.572 1.00 97.12 112 HIS A N 1
ATOM 875 C CA . HIS A 1 112 ? 1.647 -11.510 -24.779 1.00 97.12 112 HIS A CA 1
ATOM 876 C C . HIS A 1 112 ? 3.141 -11.726 -24.515 1.00 97.12 112 HIS A C 1
ATOM 878 O O . HIS A 1 112 ? 3.833 -12.295 -25.361 1.00 97.12 112 HIS A O 1
ATOM 884 N N . PHE A 1 113 ? 3.653 -11.296 -23.359 1.00 95.38 113 PHE A N 1
ATOM 885 C CA . PHE A 1 113 ? 5.080 -11.354 -23.018 1.00 95.38 113 PHE A CA 1
ATOM 886 C C . 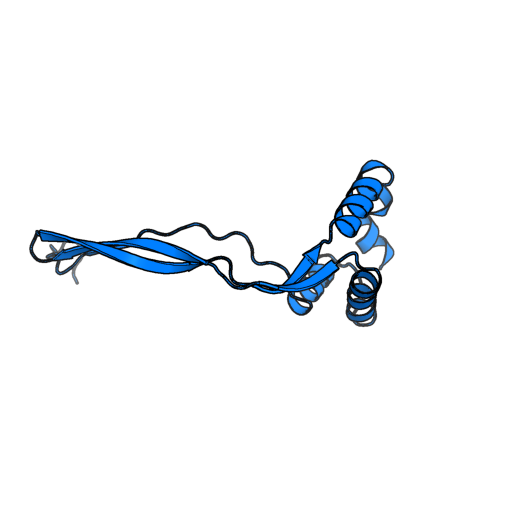PHE A 1 113 ? 5.347 -11.923 -21.610 1.00 95.38 113 PHE A C 1
ATOM 888 O O . PHE A 1 113 ? 6.171 -11.367 -20.876 1.00 95.38 113 PHE A O 1
ATOM 895 N N . PRO A 1 114 ? 4.725 -13.054 -21.218 1.00 92.50 114 PRO A N 1
ATOM 896 C CA . PRO A 1 114 ? 4.761 -13.552 -19.840 1.00 92.50 114 PRO A CA 1
ATOM 897 C C . PRO A 1 114 ? 6.176 -13.846 -19.327 1.00 92.50 114 PRO A C 1
ATOM 899 O O . PRO A 1 114 ? 6.455 -13.651 -18.150 1.00 92.50 114 PRO A O 1
ATOM 902 N N . SER A 1 115 ? 7.092 -14.283 -20.196 1.00 88.62 115 SER A N 1
ATOM 903 C CA . SER A 1 115 ? 8.482 -14.566 -19.815 1.00 88.62 115 SER A CA 1
ATOM 904 C C . SER A 1 115 ? 9.307 -13.311 -19.527 1.00 88.62 115 SER A C 1
ATOM 906 O O . SER A 1 115 ? 10.275 -13.390 -18.779 1.00 88.62 115 SER A O 1
ATOM 908 N N . ILE A 1 116 ? 8.943 -12.167 -20.117 1.00 86.44 116 ILE A N 1
ATOM 909 C CA . ILE A 1 116 ? 9.682 -10.906 -19.972 1.00 86.44 116 ILE A CA 1
ATOM 910 C C . ILE A 1 116 ? 9.262 -10.188 -18.689 1.00 86.44 116 ILE A C 1
ATOM 912 O O . ILE A 1 116 ? 10.103 -9.596 -18.020 1.00 86.44 116 ILE A O 1
ATOM 916 N N . VAL A 1 117 ? 7.973 -10.248 -18.340 1.00 88.31 117 VAL A N 1
ATOM 917 C CA . VAL A 1 117 ? 7.426 -9.600 -17.135 1.00 88.31 117 VAL A CA 1
ATOM 918 C C . VAL A 1 117 ? 7.381 -10.511 -15.909 1.00 88.31 117 VAL A C 1
ATOM 920 O O . VAL A 1 117 ? 6.877 -10.108 -14.861 1.00 88.31 117 VAL A O 1
ATOM 923 N N . ASP A 1 118 ? 7.914 -11.729 -16.012 1.00 92.56 118 ASP A N 1
ATOM 924 C CA . ASP A 1 118 ? 8.032 -12.621 -14.866 1.00 92.56 118 ASP A CA 1
ATOM 925 C C . ASP A 1 118 ? 8.973 -12.028 -13.804 1.00 92.56 118 ASP A C 1
ATOM 927 O O . ASP A 1 118 ? 10.086 -11.565 -14.081 1.00 92.56 118 ASP A O 1
ATOM 931 N N . LEU A 1 119 ? 8.515 -12.061 -12.552 1.00 90.88 119 LEU A N 1
ATOM 932 C CA . LEU A 1 119 ? 9.247 -11.494 -11.422 1.00 90.88 119 LEU A CA 1
ATOM 933 C C . LEU A 1 119 ? 10.561 -12.246 -11.163 1.00 90.88 119 LEU A C 1
ATOM 935 O O . LEU A 1 119 ? 11.570 -11.613 -10.859 1.00 90.88 119 LEU A O 1
ATOM 939 N N . HIS A 1 120 ? 10.582 -13.574 -11.328 1.00 88.81 120 HIS A N 1
ATOM 940 C CA . HIS A 1 120 ? 11.798 -14.363 -11.113 1.00 88.81 120 HIS A CA 1
ATOM 941 C C . HIS A 1 120 ? 12.812 -14.144 -12.234 1.00 88.81 120 HIS A C 1
ATOM 943 O O . HIS A 1 120 ? 14.009 -14.065 -11.963 1.00 88.81 120 HIS A O 1
ATOM 949 N N . PHE A 1 121 ? 12.354 -14.035 -13.483 1.00 89.31 121 PHE A N 1
ATOM 950 C CA . PHE A 1 121 ? 13.205 -13.663 -14.609 1.00 89.31 121 PHE A CA 1
ATOM 951 C C . PHE A 1 121 ? 13.834 -12.286 -14.382 1.00 89.31 121 PHE A C 1
ATOM 953 O O . PHE A 1 121 ? 15.049 -12.145 -14.502 1.00 89.31 121 PHE A O 1
ATOM 960 N N . THR A 1 122 ? 13.030 -11.305 -13.965 1.00 90.44 122 THR A N 1
ATOM 961 C CA . THR A 1 122 ? 13.510 -9.947 -13.671 1.00 90.44 122 THR A CA 1
ATOM 962 C C . THR A 1 122 ? 14.569 -9.956 -12.566 1.00 90.44 122 THR A C 1
ATOM 964 O O . THR A 1 122 ? 15.624 -9.355 -12.731 1.00 90.44 122 THR A O 1
ATOM 967 N N . ALA A 1 123 ? 14.336 -10.685 -11.469 1.00 91.50 123 ALA A N 1
ATOM 968 C CA . ALA A 1 123 ? 15.302 -10.795 -10.376 1.00 91.50 123 ALA A CA 1
ATOM 969 C C . ALA A 1 123 ? 16.629 -11.438 -10.821 1.00 91.50 123 ALA A C 1
ATOM 971 O O . ALA A 1 123 ? 17.695 -10.964 -10.439 1.00 91.50 123 ALA A O 1
ATOM 972 N N . LYS A 1 124 ? 16.576 -12.475 -11.671 1.00 90.00 124 LYS A N 1
ATOM 973 C CA . LYS A 1 124 ? 17.774 -13.141 -12.214 1.00 90.00 124 LYS A CA 1
ATOM 974 C C . LYS A 1 124 ? 18.613 -12.245 -13.119 1.00 90.00 124 LYS A C 1
ATOM 976 O O . LYS A 1 124 ? 19.820 -12.412 -13.165 1.00 90.00 124 LYS A O 1
ATOM 981 N N . VAL A 1 125 ? 17.988 -11.340 -13.871 1.00 89.88 125 VAL A N 1
ATOM 982 C CA . VAL A 1 125 ? 18.705 -10.416 -14.770 1.00 89.88 125 VAL A CA 1
ATOM 983 C C . VAL A 1 125 ? 19.450 -9.324 -13.992 1.00 89.88 125 VAL A C 1
ATOM 985 O O . VAL A 1 125 ? 20.377 -8.720 -14.524 1.00 89.88 125 VAL A O 1
ATOM 988 N N . GLU A 1 126 ? 19.058 -9.061 -12.744 1.00 85.00 126 GLU A N 1
ATOM 989 C CA . GLU A 1 126 ? 19.714 -8.071 -11.885 1.00 85.00 126 GLU A CA 1
ATOM 990 C C . GLU A 1 126 ? 20.990 -8.608 -11.195 1.00 85.00 126 GLU A C 1
ATOM 992 O O . GLU A 1 126 ? 21.758 -7.800 -10.658 1.00 85.00 126 GLU A O 1
ATOM 997 N N . GLU A 1 127 ? 21.193 -9.934 -11.138 1.00 71.56 127 GLU A N 1
ATOM 998 C CA . GLU A 1 127 ? 22.441 -10.582 -10.669 1.00 71.56 127 GLU A CA 1
ATOM 999 C C . GLU A 1 127 ? 23.602 -10.377 -11.653 1.00 71.56 127 GLU A C 1
ATOM 1001 O O . GLU A 1 127 ? 24.705 -10.034 -11.163 1.00 71.56 127 GLU A O 1
#

Nearest PDB structures (foldseek):
  7q1x-assembly1_B  TM=4.100E-01  e=7.675E-01  Pseudomonas aeruginosa
  8oiq-assembly1_Bw  TM=3.409E-01  e=6.013E-01  Sus scrofa
  6y2r-assembly1_B  TM=2.197E-01  e=5.322E-01  Escherichia coli K-12
  3brh-assembly2_B  TM=3.904E-01  e=4.504E+00  Homo sapiens
  4v3a-assembly1_C  TM=3.013E-01  e=6.111E+00  Pleurotus ostreatus

Radius of gyration: 23.91 Å; Cα contacts (8 Å, |Δi|>4): 152; chains: 1; bounding box: 52×37×66 Å

Sequence (127 aa):
MKEGGRLALQDMTATERFDRPSPRFTEASLVKKLEELGIGRPSTYAPTISTVQKRGYVVKESREGTPRNYRVLHLDQGAVRAETATENHGAEKQKLFPTDIGMVVNDFLVEHFPSIVDLHFTAKVEE